Protein AF-A0A537AIM8-F1 (afdb_monomer)

Structure (mmCIF, N/CA/C/O backbone):
data_AF-A0A537AIM8-F1
#
_entry.id   AF-A0A537AIM8-F1
#
loop_
_atom_site.group_PDB
_a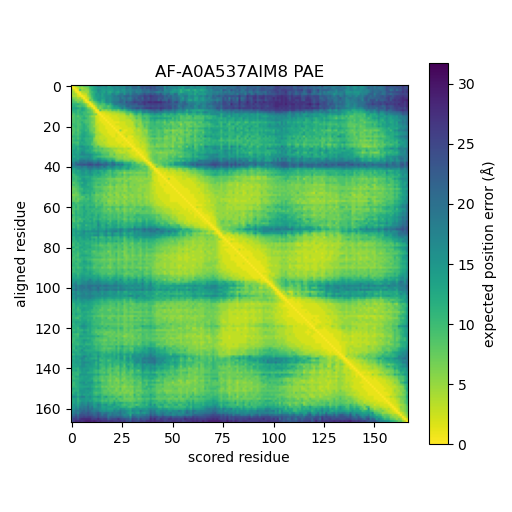tom_site.id
_atom_site.type_symbol
_atom_site.label_atom_id
_atom_site.label_alt_id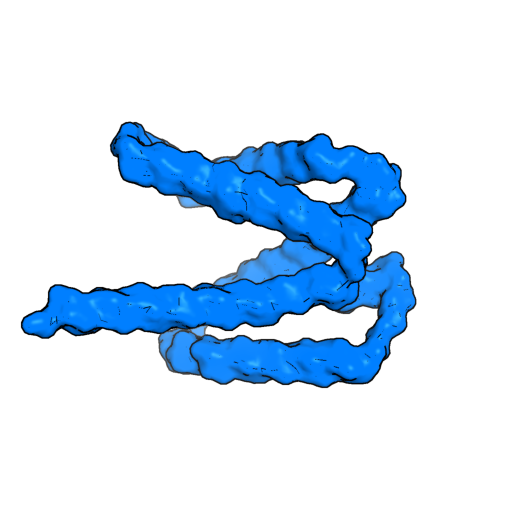
_atom_site.label_comp_id
_atom_site.label_asym_id
_atom_site.label_entity_id
_atom_site.label_seq_id
_atom_site.pdbx_PDB_ins_code
_atom_site.Cartn_x
_atom_site.Cartn_y
_atom_site.Cartn_z
_atom_site.occupancy
_atom_site.B_iso_or_equiv
_atom_site.auth_seq_id
_atom_site.auth_comp_id
_atom_site.auth_asym_id
_atom_site.auth_atom_id
_atom_site.pdbx_PDB_model_num
ATOM 1 N N . MET A 1 1 ? -14.287 -11.355 -0.791 1.00 51.50 1 MET A N 1
ATOM 2 C CA . MET A 1 1 ? -15.724 -11.617 -0.512 1.00 51.50 1 MET A CA 1
ATOM 3 C C . MET A 1 1 ? -15.979 -12.982 0.129 1.00 51.50 1 MET A C 1
ATOM 5 O O . MET A 1 1 ? -16.720 -13.024 1.101 1.00 51.50 1 MET A O 1
ATOM 9 N N . LEU A 1 2 ? -15.330 -14.066 -0.316 1.00 52.12 2 LEU A N 1
ATOM 10 C CA . LEU A 1 2 ? -15.424 -15.397 0.318 1.00 52.12 2 LEU A CA 1
ATOM 11 C C . LEU A 1 2 ? -15.041 -15.412 1.811 1.00 52.12 2 LEU A C 1
ATOM 13 O O . LEU A 1 2 ? -15.805 -15.923 2.622 1.00 52.12 2 LEU A O 1
ATOM 17 N N . GLY A 1 3 ? -13.938 -14.763 2.202 1.00 50.22 3 GLY A N 1
ATOM 18 C CA . GLY A 1 3 ? -13.526 -14.706 3.614 1.00 50.22 3 GLY A CA 1
ATOM 19 C C . GLY A 1 3 ? -14.489 -13.933 4.529 1.00 50.22 3 GLY A C 1
ATOM 20 O O . GLY A 1 3 ? -14.671 -14.303 5.681 1.00 50.22 3 GLY A O 1
ATOM 21 N N . MET A 1 4 ? -15.195 -12.921 4.010 1.00 50.69 4 MET A N 1
ATOM 22 C CA . MET A 1 4 ? -16.242 -12.198 4.754 1.00 50.69 4 MET A CA 1
ATOM 23 C C . MET A 1 4 ? -17.519 -13.039 4.916 1.00 50.69 4 MET A C 1
ATOM 25 O O . MET A 1 4 ? -18.264 -12.866 5.873 1.00 50.69 4 MET A O 1
ATOM 29 N N . ARG A 1 5 ? -17.769 -13.969 3.991 1.00 49.84 5 ARG A N 1
ATOM 30 C CA . ARG A 1 5 ? -18.887 -14.913 4.061 1.00 49.84 5 ARG A CA 1
ATOM 31 C C . ARG A 1 5 ? -18.618 -16.017 5.089 1.00 49.84 5 ARG A C 1
ATOM 33 O O . ARG A 1 5 ? -19.503 -16.322 5.875 1.00 49.84 5 ARG A O 1
ATOM 40 N N . LEU A 1 6 ? -17.390 -16.540 5.108 1.00 50.44 6 LEU A N 1
ATOM 41 C CA . LEU A 1 6 ? -16.930 -17.561 6.057 1.00 50.44 6 LEU A CA 1
ATOM 42 C C . LEU A 1 6 ? -16.786 -17.033 7.494 1.00 50.44 6 LEU A C 1
ATOM 44 O O . LEU A 1 6 ? -17.132 -17.751 8.421 1.00 50.44 6 LEU A O 1
ATOM 48 N N . PHE A 1 7 ? -16.328 -15.789 7.687 1.00 47.38 7 PHE A N 1
ATOM 49 C CA . PHE A 1 7 ? -16.118 -15.223 9.031 1.00 47.38 7 PHE A CA 1
ATOM 50 C C . PHE A 1 7 ? -17.231 -14.292 9.540 1.00 47.38 7 PHE A C 1
ATOM 52 O O . PHE A 1 7 ? -17.352 -14.123 10.748 1.00 47.38 7 PHE A O 1
ATOM 59 N N . PHE A 1 8 ? -18.020 -13.653 8.665 1.00 48.19 8 PHE A N 1
ATOM 60 C CA . PHE A 1 8 ? -18.958 -12.585 9.063 1.00 48.19 8 PHE A CA 1
ATOM 61 C C . PHE A 1 8 ? -20.402 -12.761 8.559 1.00 48.19 8 PHE A C 1
ATOM 63 O O . PHE A 1 8 ? -21.222 -11.875 8.792 1.00 48.19 8 PHE A O 1
ATOM 70 N N . GLY A 1 9 ? -20.747 -13.867 7.886 1.00 45.72 9 GLY A N 1
ATOM 71 C CA . GLY A 1 9 ? -22.144 -14.187 7.547 1.00 45.72 9 GLY A CA 1
ATOM 72 C C . GLY A 1 9 ? -22.860 -13.162 6.652 1.00 45.72 9 GLY A C 1
ATOM 73 O O . GLY A 1 9 ? -24.086 -13.089 6.659 1.00 45.72 9 GLY A O 1
ATOM 74 N N . ALA A 1 10 ? -22.127 -12.344 5.887 1.00 51.41 10 ALA A N 1
ATOM 75 C CA . ALA A 1 10 ? -22.727 -11.295 5.063 1.00 51.41 10 ALA A CA 1
ATOM 76 C C . ALA A 1 10 ? -23.593 -11.889 3.923 1.00 51.41 10 ALA A C 1
ATOM 78 O O . ALA A 1 10 ? -23.095 -12.727 3.157 1.00 51.41 10 ALA A O 1
ATOM 79 N N . PRO A 1 11 ? -24.865 -11.464 3.760 1.00 47.16 11 PRO A N 1
ATOM 80 C CA . PRO A 1 11 ? -25.755 -12.007 2.740 1.00 47.16 11 PRO A CA 1
ATOM 81 C C . PRO A 1 11 ? -25.270 -11.629 1.337 1.00 47.16 11 PRO A C 1
ATOM 83 O O . PRO A 1 11 ? -25.152 -10.459 0.967 1.00 47.16 11 PRO A O 1
ATOM 86 N N . MET A 1 12 ? -24.984 -12.651 0.531 1.00 51.53 12 MET A N 1
ATOM 87 C CA . MET A 1 12 ? -24.520 -12.488 -0.842 1.00 51.53 12 MET A CA 1
ATOM 88 C C . MET A 1 12 ? -25.715 -12.192 -1.746 1.00 51.53 12 MET A C 1
ATOM 90 O O . MET A 1 12 ? -26.444 -13.090 -2.162 1.00 51.53 12 MET A O 1
ATOM 94 N N . THR A 1 13 ? -25.926 -10.914 -2.048 1.00 66.81 13 THR A N 1
ATOM 95 C CA . THR A 1 13 ? -26.957 -10.506 -3.008 1.00 66.81 13 THR A CA 1
ATOM 96 C C . THR A 1 13 ? -26.545 -10.980 -4.405 1.00 66.81 13 THR A C 1
ATOM 98 O O . THR A 1 13 ? -25.409 -10.742 -4.814 1.00 66.81 13 THR A O 1
ATOM 101 N N . ARG A 1 14 ? -27.454 -11.605 -5.171 1.00 66.88 14 ARG A N 1
ATOM 102 C CA . ARG A 1 14 ? -27.193 -12.095 -6.549 1.00 66.88 14 ARG A CA 1
ATOM 103 C C . ARG A 1 14 ? -26.518 -11.052 -7.456 1.00 66.88 14 ARG A C 1
ATOM 105 O O . ARG A 1 14 ? -25.685 -11.401 -8.285 1.00 66.88 14 ARG A O 1
ATOM 112 N N . ARG A 1 15 ? -26.814 -9.766 -7.240 1.00 68.38 15 ARG A N 1
ATOM 113 C CA . ARG A 1 15 ? -26.197 -8.622 -7.935 1.00 68.38 15 ARG A CA 1
ATOM 114 C C . ARG A 1 15 ? -24.674 -8.550 -7.762 1.00 68.38 15 ARG A C 1
ATOM 116 O O . ARG A 1 15 ? -23.974 -8.237 -8.713 1.00 68.38 15 ARG A O 1
ATOM 123 N N . VAL A 1 16 ? -24.154 -8.881 -6.580 1.00 66.06 16 VAL A N 1
ATOM 124 C CA . VAL A 1 16 ? -22.710 -8.857 -6.286 1.00 66.06 16 VAL A CA 1
ATOM 125 C C . VAL A 1 16 ? -21.985 -10.010 -6.980 1.00 66.06 16 VAL A C 1
ATOM 127 O O . VAL A 1 16 ? -20.868 -9.832 -7.462 1.00 66.06 16 VAL A O 1
ATOM 130 N N . ALA A 1 17 ? -22.625 -11.177 -7.080 1.00 70.81 17 ALA A N 1
ATOM 131 C CA . ALA A 1 17 ? -22.077 -12.316 -7.811 1.00 70.81 17 ALA A CA 1
ATOM 132 C C . ALA A 1 17 ? -21.975 -12.013 -9.316 1.00 70.81 17 ALA A C 1
ATOM 134 O O . ALA A 1 17 ? -20.915 -12.205 -9.906 1.00 70.81 17 ALA A O 1
ATOM 135 N N . LEU A 1 18 ? -23.036 -11.448 -9.905 1.00 76.56 18 LEU A N 1
ATOM 136 C CA . LEU A 1 18 ? -23.039 -10.996 -11.301 1.00 76.56 18 LEU A CA 1
ATOM 137 C C . LEU A 1 18 ? -21.989 -9.906 -11.565 1.00 76.56 18 LEU A C 1
ATOM 139 O O . LEU A 1 18 ? -21.239 -10.009 -12.530 1.00 76.56 18 LEU A O 1
ATOM 143 N N . ALA A 1 19 ? -21.879 -8.905 -10.687 1.00 70.44 19 ALA A N 1
ATOM 144 C CA . ALA A 1 19 ? -20.871 -7.850 -10.811 1.00 70.44 19 ALA A CA 1
ATOM 145 C C . ALA A 1 19 ? -19.436 -8.394 -10.707 1.00 70.44 19 ALA A C 1
ATOM 147 O O . ALA A 1 19 ? -18.551 -7.935 -11.421 1.00 70.44 19 ALA A O 1
ATOM 148 N N . SER A 1 20 ? -19.208 -9.394 -9.850 1.00 72.31 20 SER A N 1
ATOM 149 C CA . SER A 1 20 ? -17.897 -10.039 -9.711 1.00 72.31 20 SER A CA 1
ATOM 150 C C . SER A 1 20 ? -17.526 -10.831 -10.968 1.00 72.31 20 SER A C 1
ATOM 152 O O . SER A 1 20 ? -16.389 -10.746 -11.417 1.00 72.31 20 SER A O 1
ATOM 154 N N . LEU A 1 21 ? -18.481 -11.555 -11.566 1.00 80.00 21 LEU A N 1
ATOM 155 C CA . LEU A 1 21 ? -18.275 -12.274 -12.830 1.00 80.00 21 LEU A CA 1
ATOM 156 C C . LEU A 1 21 ? -17.979 -11.314 -13.987 1.00 80.00 21 LEU A C 1
ATOM 158 O O . LEU A 1 21 ? -17.025 -11.534 -14.729 1.00 80.00 21 LEU A O 1
ATOM 162 N N . LEU A 1 22 ? -18.745 -10.226 -14.101 1.00 80.75 22 LEU A N 1
ATOM 163 C CA . LEU A 1 22 ? -18.493 -9.178 -15.093 1.00 80.75 22 LEU A CA 1
ATOM 164 C C . LEU A 1 22 ? -17.133 -8.502 -14.882 1.00 80.75 22 LEU A C 1
ATOM 166 O O . LEU A 1 22 ? -16.414 -8.278 -15.849 1.00 80.75 22 LEU A O 1
ATOM 170 N N . GLY A 1 23 ? -16.753 -8.220 -13.633 1.00 74.69 23 GLY A N 1
ATOM 171 C CA . GLY A 1 23 ? -15.451 -7.639 -13.303 1.00 74.69 23 GLY A CA 1
ATOM 172 C C . GLY A 1 23 ? -14.284 -8.558 -13.670 1.00 74.69 23 GLY A C 1
ATOM 173 O O . GLY A 1 23 ? -13.323 -8.102 -14.285 1.00 74.69 23 GLY A O 1
ATOM 174 N N . ILE A 1 24 ? -14.388 -9.856 -13.362 1.00 78.62 24 ILE A N 1
ATOM 175 C CA . ILE A 1 24 ? -13.392 -10.859 -13.773 1.00 78.62 24 ILE A CA 1
ATOM 176 C C . ILE A 1 24 ? -13.310 -10.921 -15.301 1.00 78.62 24 ILE A C 1
ATOM 178 O O . ILE A 1 24 ? -12.212 -10.854 -15.846 1.00 78.62 24 ILE A O 1
ATOM 182 N N . GLY A 1 25 ? -14.452 -10.977 -15.993 1.00 81.94 25 GLY A N 1
ATOM 183 C CA . GLY A 1 25 ? -14.497 -10.962 -17.456 1.00 81.94 25 GLY A CA 1
ATOM 184 C C . GLY A 1 25 ? -13.831 -9.720 -18.054 1.00 81.94 25 GLY A C 1
ATOM 185 O O . GLY A 1 25 ? -13.016 -9.842 -18.963 1.00 81.94 25 GLY A O 1
ATOM 186 N N . GLY A 1 26 ? -14.101 -8.535 -17.501 1.00 76.56 26 GLY A N 1
ATOM 187 C CA . GLY A 1 26 ? -13.483 -7.282 -17.936 1.00 76.56 26 GLY A CA 1
ATOM 188 C C . GLY A 1 26 ? -11.963 -7.269 -17.760 1.00 76.56 26 GLY A C 1
ATOM 189 O O . GLY A 1 26 ? -11.249 -6.888 -18.683 1.00 76.56 26 GLY A O 1
ATOM 190 N N . ILE A 1 27 ? -11.457 -7.746 -16.617 1.00 77.06 27 ILE A N 1
ATOM 191 C CA . ILE A 1 27 ? -10.009 -7.877 -16.383 1.00 77.06 27 ILE A CA 1
ATOM 192 C C . ILE A 1 27 ? -9.391 -8.847 -17.395 1.00 77.06 27 ILE A C 1
ATOM 194 O O . ILE A 1 27 ? -8.362 -8.529 -17.985 1.00 77.06 27 ILE A O 1
ATOM 198 N N . VAL A 1 28 ? -10.024 -9.998 -17.643 1.00 79.81 28 VAL A N 1
ATOM 199 C CA . VAL A 1 28 ? -9.531 -10.976 -18.626 1.00 79.81 28 VAL A CA 1
ATOM 200 C C . VAL A 1 28 ? -9.452 -10.360 -20.020 1.00 79.81 28 VAL A C 1
ATOM 202 O O . VAL A 1 28 ? -8.447 -10.555 -20.688 1.00 79.81 28 VAL A O 1
ATOM 205 N N . VAL A 1 29 ? -10.451 -9.584 -20.447 1.00 82.19 29 VAL A N 1
ATOM 206 C CA . VAL A 1 29 ? -10.435 -8.919 -21.761 1.00 82.19 29 VAL A CA 1
ATOM 207 C C . VAL A 1 29 ? -9.313 -7.884 -21.857 1.00 82.19 29 VAL A C 1
ATOM 209 O O . VAL A 1 29 ? -8.584 -7.874 -22.845 1.00 82.19 29 VAL A O 1
ATOM 212 N N . VAL A 1 30 ? -9.137 -7.044 -20.830 1.00 77.44 30 VAL A N 1
ATOM 213 C CA . VAL A 1 30 ? -8.092 -6.004 -20.811 1.00 77.44 30 VAL A CA 1
ATOM 214 C C . VAL A 1 30 ? -6.690 -6.614 -20.848 1.00 77.44 30 VAL A C 1
ATOM 216 O O . VAL A 1 30 ? -5.820 -6.109 -21.551 1.00 77.44 30 VAL A O 1
ATOM 219 N N . PHE A 1 31 ? -6.473 -7.713 -20.124 1.00 76.06 31 PHE A N 1
ATOM 220 C CA . PHE A 1 31 ? -5.166 -8.364 -20.014 1.00 76.06 31 PHE A CA 1
ATOM 221 C C . PHE A 1 31 ? -4.970 -9.544 -20.978 1.00 76.06 31 PHE A C 1
ATOM 223 O O . PHE A 1 31 ? -3.894 -10.138 -20.987 1.00 76.06 31 PHE A O 1
ATOM 230 N N . TYR A 1 32 ? -5.958 -9.881 -21.814 1.00 79.69 32 TYR A N 1
ATOM 231 C CA . TYR A 1 32 ? -5.869 -10.947 -22.817 1.00 79.69 32 TYR A CA 1
ATOM 232 C C . TYR A 1 32 ? -4.621 -10.860 -23.713 1.00 79.69 32 TYR A C 1
ATOM 234 O O . TYR A 1 32 ? -3.951 -11.884 -23.858 1.00 79.69 32 TYR A O 1
ATOM 242 N 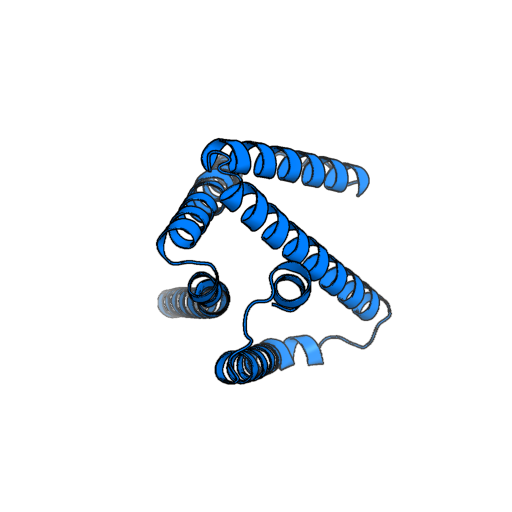N . PRO A 1 33 ? -4.252 -9.696 -24.295 1.00 74.88 33 PRO A N 1
ATOM 243 C CA . PRO A 1 33 ? -3.063 -9.619 -25.146 1.00 74.88 33 PRO A CA 1
ATOM 244 C C . PRO A 1 33 ? -1.766 -9.890 -24.375 1.00 74.88 33 PRO A C 1
ATOM 246 O O . PRO A 1 33 ? -0.849 -10.499 -24.922 1.00 74.88 33 PRO A O 1
ATOM 249 N N . GLU A 1 34 ? -1.701 -9.498 -23.103 1.00 73.00 34 GLU A N 1
ATOM 250 C CA . GLU A 1 34 ? -0.561 -9.771 -22.226 1.00 73.00 34 GLU A CA 1
ATOM 251 C C . GLU A 1 34 ? -0.498 -11.260 -21.855 1.00 73.00 34 GLU A C 1
ATOM 253 O O . GLU A 1 34 ? 0.564 -11.873 -21.918 1.00 73.00 34 GLU A O 1
ATOM 258 N N . LEU A 1 35 ? -1.648 -11.871 -21.546 1.00 71.50 35 LEU A N 1
ATOM 259 C CA . LEU A 1 35 ? -1.778 -13.301 -21.245 1.00 71.50 35 LEU A CA 1
ATOM 260 C C . LEU A 1 35 ? -1.437 -14.180 -22.456 1.00 71.50 35 LEU A C 1
ATOM 262 O O . LEU A 1 35 ? -0.780 -15.202 -22.298 1.00 71.50 35 LEU A O 1
ATOM 266 N N . ALA A 1 36 ? -1.831 -13.775 -23.666 1.00 73.19 36 ALA A N 1
ATOM 267 C CA . ALA A 1 36 ? -1.517 -14.488 -24.904 1.00 73.19 36 ALA A CA 1
ATOM 268 C C . ALA A 1 36 ? -0.019 -14.440 -25.257 1.00 73.19 36 ALA A C 1
ATOM 270 O O . ALA A 1 36 ? 0.480 -15.315 -25.963 1.00 73.19 36 ALA A O 1
ATOM 271 N N . ARG A 1 37 ? 0.708 -13.431 -24.757 1.00 73.06 37 ARG A N 1
ATOM 272 C CA . ARG A 1 37 ? 2.171 -13.322 -24.883 1.00 73.06 37 ARG A CA 1
ATOM 273 C C . ARG A 1 37 ? 2.925 -14.153 -23.847 1.00 73.06 37 ARG A C 1
ATOM 275 O O . ARG A 1 37 ? 4.117 -14.397 -24.034 1.00 73.06 37 ARG A O 1
ATOM 282 N N . LEU A 1 38 ? 2.263 -14.606 -22.779 1.00 72.06 38 LEU A N 1
ATOM 283 C CA . LEU A 1 38 ? 2.860 -15.530 -21.820 1.00 72.06 38 LEU A CA 1
ATOM 284 C C . LEU A 1 38 ? 3.002 -16.900 -22.485 1.00 72.06 38 LEU A C 1
ATOM 286 O O . LEU A 1 38 ? 2.071 -17.701 -22.528 1.00 72.06 38 LEU A O 1
ATOM 290 N N . GLN A 1 39 ? 4.193 -17.186 -23.003 1.00 63.16 39 GLN A N 1
ATOM 291 C CA . GLN A 1 39 ? 4.554 -18.543 -23.393 1.00 63.16 39 GLN A CA 1
ATOM 292 C C . GLN A 1 39 ? 4.489 -19.417 -22.136 1.00 63.16 39 GLN A C 1
ATOM 294 O O . GLN A 1 39 ? 5.087 -19.058 -21.121 1.00 63.16 39 GLN A O 1
ATOM 299 N N . GLY A 1 40 ? 3.718 -20.511 -22.187 1.00 64.62 40 GLY A N 1
ATOM 300 C CA . GLY A 1 40 ? 3.414 -21.406 -21.063 1.00 64.62 40 GLY A CA 1
ATOM 301 C C . GLY A 1 40 ? 4.655 -22.069 -20.466 1.00 64.62 40 GLY A C 1
ATOM 302 O O . GLY A 1 40 ? 4.917 -23.246 -20.686 1.00 64.62 40 GLY A O 1
ATOM 303 N N . SER A 1 41 ? 5.426 -21.289 -19.720 1.00 73.00 41 SER A N 1
ATOM 304 C CA . SER A 1 41 ? 6.675 -21.672 -19.084 1.00 73.00 41 SER A CA 1
ATOM 305 C C . SER A 1 41 ? 6.444 -21.953 -17.602 1.00 73.00 41 SER A C 1
ATOM 307 O O . SER A 1 41 ? 5.501 -21.452 -16.981 1.00 73.00 41 SER A O 1
ATOM 309 N N . THR A 1 42 ? 7.344 -22.724 -16.999 1.00 75.44 42 THR A N 1
ATOM 310 C CA . THR A 1 42 ? 7.341 -23.013 -15.558 1.00 75.44 42 THR A CA 1
ATOM 311 C C . THR A 1 42 ? 7.350 -21.735 -14.704 1.00 75.44 42 THR A C 1
ATOM 313 O O . THR A 1 42 ? 6.778 -21.712 -13.615 1.00 75.44 42 THR A O 1
ATOM 316 N N . GLU A 1 43 ? 7.934 -20.644 -15.206 1.00 78.62 43 GLU A N 1
ATOM 317 C CA . GLU A 1 43 ? 7.960 -19.343 -14.526 1.00 78.62 43 GLU A CA 1
ATOM 318 C C . GLU A 1 43 ? 6.578 -18.676 -14.483 1.00 78.62 43 GLU A C 1
ATOM 320 O O . GLU A 1 43 ? 6.195 -18.106 -13.460 1.00 78.62 43 GLU A O 1
ATOM 325 N N . THR A 1 44 ? 5.767 -18.831 -15.534 1.00 80.62 44 THR A N 1
ATOM 326 C CA . THR A 1 44 ? 4.378 -18.349 -15.555 1.00 80.62 44 THR A CA 1
ATOM 327 C C . THR A 1 44 ? 3.532 -19.055 -14.493 1.00 80.62 44 THR A C 1
ATOM 329 O O . THR A 1 44 ? 2.766 -18.407 -13.777 1.00 80.62 44 THR A O 1
ATOM 332 N N . ALA A 1 45 ? 3.709 -20.370 -14.329 1.00 80.00 45 ALA A N 1
ATOM 333 C CA . ALA A 1 45 ? 3.008 -21.144 -13.304 1.00 80.00 45 ALA A CA 1
ATOM 334 C C . ALA A 1 45 ? 3.416 -20.721 -11.880 1.00 80.00 45 ALA A C 1
ATOM 336 O O . ALA A 1 45 ? 2.553 -20.539 -11.019 1.00 80.00 45 ALA A O 1
ATOM 337 N N . LYS A 1 46 ? 4.713 -20.485 -11.633 1.00 82.62 46 LYS A N 1
ATOM 338 C CA . LYS A 1 46 ? 5.191 -19.946 -10.347 1.00 82.62 46 LYS A CA 1
ATOM 339 C C . LYS A 1 46 ? 4.599 -18.564 -10.060 1.00 82.62 46 LYS A C 1
ATOM 341 O O . LYS A 1 46 ? 4.116 -18.328 -8.954 1.00 82.62 46 LYS A O 1
ATOM 346 N N . GLY A 1 47 ? 4.575 -17.672 -11.053 1.00 84.50 47 GLY A N 1
ATOM 347 C CA . GLY A 1 47 ? 3.949 -16.351 -10.937 1.00 84.50 47 GLY A CA 1
ATOM 348 C C . GLY A 1 47 ? 2.454 -16.428 -10.603 1.00 84.50 47 GLY A C 1
ATOM 349 O O . GLY A 1 47 ? 1.970 -15.693 -9.739 1.00 84.50 47 GLY A O 1
ATOM 350 N N . ALA A 1 48 ? 1.724 -17.368 -11.208 1.00 84.06 48 ALA A N 1
ATOM 351 C CA . ALA A 1 48 ? 0.314 -17.612 -10.898 1.00 84.06 48 ALA A CA 1
ATOM 352 C C . ALA A 1 48 ? 0.105 -18.062 -9.438 1.00 84.06 48 ALA A C 1
ATOM 354 O O . ALA A 1 48 ? -0.784 -17.563 -8.749 1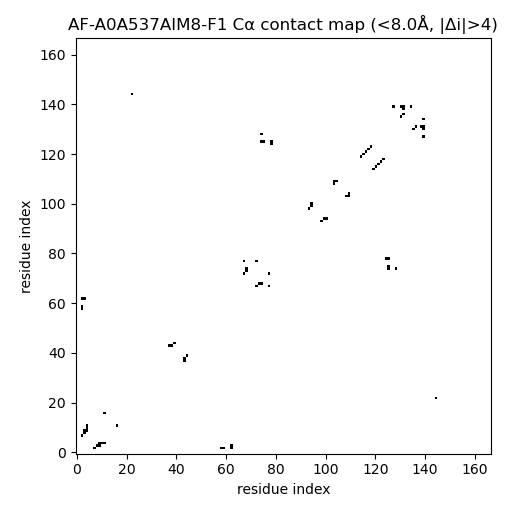.00 84.06 48 ALA A O 1
ATOM 355 N N . VAL A 1 49 ? 0.962 -18.947 -8.921 1.00 86.81 49 VAL A N 1
ATOM 356 C CA . VAL A 1 49 ? 0.899 -19.367 -7.511 1.00 86.81 49 VAL A CA 1
ATOM 357 C C . VAL A 1 49 ? 1.212 -18.198 -6.571 1.00 86.81 49 VAL A C 1
ATOM 359 O O . VAL A 1 49 ? 0.480 -17.976 -5.605 1.00 86.81 49 VAL A O 1
ATOM 362 N N . PHE A 1 50 ? 2.247 -17.403 -6.861 1.00 86.69 50 PHE A N 1
ATOM 363 C CA . PHE A 1 50 ? 2.594 -16.236 -6.044 1.00 86.69 50 PHE A CA 1
ATOM 364 C C . PHE A 1 50 ? 1.502 -15.166 -6.039 1.00 86.69 50 PHE A C 1
ATOM 366 O O . PHE A 1 50 ? 1.199 -14.611 -4.983 1.00 86.69 50 PHE A O 1
ATOM 373 N N . THR A 1 51 ? 0.877 -14.889 -7.184 1.00 86.25 51 THR A N 1
ATOM 374 C CA . THR A 1 51 ? -0.247 -13.942 -7.256 1.00 86.25 51 THR A CA 1
ATOM 375 C C . THR A 1 51 ? -1.450 -14.451 -6.469 1.00 86.25 51 THR A C 1
ATOM 377 O O . THR A 1 51 ? -2.048 -13.687 -5.711 1.00 86.25 51 THR A O 1
ATOM 380 N N . MET A 1 52 ? -1.760 -15.748 -6.545 1.00 84.50 52 MET A N 1
ATOM 381 C CA . MET A 1 52 ? -2.832 -16.344 -5.748 1.00 84.50 52 MET A CA 1
ATOM 382 C C . MET A 1 52 ? -2.552 -16.244 -4.242 1.00 84.50 52 MET A C 1
ATOM 384 O O . MET A 1 52 ? -3.418 -15.800 -3.484 1.00 84.50 52 MET A O 1
ATOM 388 N N . LEU A 1 53 ? -1.334 -16.578 -3.807 1.00 88.44 53 LEU A N 1
ATOM 389 C CA . LEU A 1 53 ? -0.904 -16.413 -2.415 1.00 88.44 53 LEU A CA 1
ATOM 390 C C . LEU A 1 53 ? -0.972 -14.947 -1.970 1.00 88.44 53 LEU A C 1
ATOM 392 O O . LEU A 1 53 ? -1.491 -14.661 -0.892 1.00 88.44 53 LEU A O 1
ATOM 396 N N . SER A 1 54 ? -0.524 -14.013 -2.810 1.00 85.56 54 SER A N 1
ATOM 397 C CA . SER A 1 54 ? -0.587 -12.574 -2.538 1.00 85.56 54 SER A CA 1
ATOM 398 C C . SER A 1 54 ? -2.024 -12.106 -2.295 1.00 85.56 54 SER A C 1
ATOM 400 O O . SER A 1 54 ? -2.301 -11.456 -1.286 1.00 85.56 54 SER A O 1
ATOM 402 N N . VAL A 1 55 ? -2.968 -12.505 -3.156 1.00 85.44 55 VAL A N 1
ATOM 403 C CA . VAL A 1 55 ? -4.390 -12.156 -3.010 1.00 85.44 55 VAL A CA 1
ATOM 404 C C . VAL A 1 55 ? -4.984 -12.750 -1.729 1.00 85.44 55 VAL A C 1
ATOM 406 O O . VAL A 1 55 ? -5.760 -12.077 -1.044 1.00 85.44 55 VAL A O 1
ATOM 409 N N . LEU A 1 56 ? -4.613 -13.982 -1.366 1.00 82.81 56 LEU A N 1
ATOM 410 C CA . LEU A 1 56 ? -5.053 -14.609 -0.116 1.00 82.81 56 LEU A CA 1
ATOM 411 C C . LEU A 1 56 ? -4.547 -13.836 1.109 1.00 82.81 56 LEU A C 1
ATOM 413 O O . LEU A 1 56 ? -5.346 -13.489 1.983 1.00 82.81 56 LEU A O 1
ATOM 417 N N . VAL A 1 57 ? -3.255 -13.502 1.143 1.00 85.81 57 VAL A N 1
ATOM 418 C CA . VAL A 1 57 ? -2.642 -12.714 2.225 1.00 85.81 57 VAL A CA 1
ATOM 419 C C . VAL A 1 57 ? -3.273 -11.321 2.313 1.00 85.81 57 VAL A C 1
ATOM 421 O O . VAL A 1 57 ? -3.678 -10.897 3.397 1.00 85.81 57 VAL A O 1
ATOM 424 N N . ALA A 1 58 ? -3.455 -10.631 1.185 1.00 81.12 58 ALA A N 1
ATOM 425 C CA . ALA A 1 58 ? -4.097 -9.317 1.136 1.00 81.12 58 ALA A CA 1
ATOM 426 C C . ALA A 1 58 ? -5.560 -9.362 1.618 1.00 81.12 58 ALA A C 1
ATOM 428 O O . ALA A 1 58 ? -6.022 -8.471 2.343 1.00 81.12 58 ALA A O 1
ATOM 429 N N . SER A 1 59 ? -6.297 -10.423 1.269 1.00 76.50 59 SER A N 1
ATOM 430 C CA . SER A 1 59 ? -7.668 -10.616 1.744 1.00 76.50 59 SER A CA 1
ATOM 431 C C . SER A 1 59 ? -7.717 -10.894 3.246 1.00 76.50 59 SER A C 1
ATOM 433 O O . SER A 1 59 ? -8.611 -10.371 3.911 1.00 76.50 59 SER A O 1
ATOM 435 N N . LEU A 1 60 ? -6.792 -11.689 3.792 1.00 80.19 60 LEU A N 1
ATOM 436 C CA . LEU A 1 60 ? -6.691 -11.919 5.237 1.00 80.19 60 LEU A CA 1
ATOM 437 C C . LEU A 1 60 ? -6.362 -10.615 5.969 1.00 80.19 60 LEU A C 1
ATOM 439 O O . LEU A 1 60 ? -7.051 -10.268 6.928 1.00 80.19 60 LEU A O 1
ATOM 443 N N . GLY A 1 61 ? -5.398 -9.843 5.461 1.00 77.56 61 GLY A N 1
ATOM 444 C CA . GLY A 1 61 ? -5.050 -8.524 5.995 1.00 77.56 61 GLY A CA 1
ATOM 445 C C . GLY A 1 61 ? -6.246 -7.572 6.024 1.00 77.56 61 GLY A 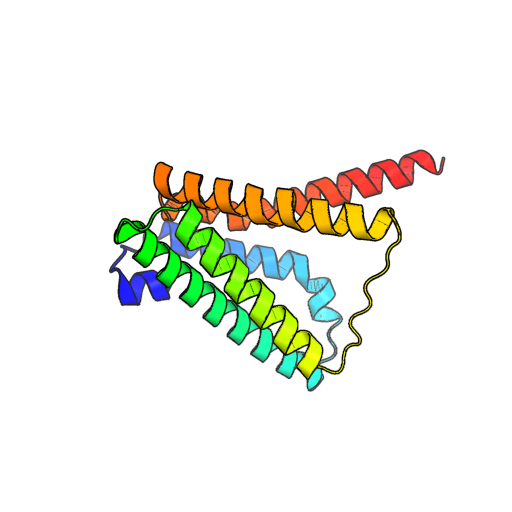C 1
ATOM 446 O O . GLY A 1 61 ? -6.503 -6.929 7.039 1.00 77.56 61 GLY A O 1
ATOM 447 N N . SER A 1 62 ? -7.056 -7.558 4.963 1.00 75.44 62 SER A N 1
ATOM 448 C CA . SER A 1 62 ? -8.282 -6.749 4.901 1.00 75.44 62 SER A CA 1
ATOM 449 C C . SER A 1 62 ? -9.338 -7.175 5.933 1.00 75.44 62 SER A C 1
ATOM 451 O O . SER A 1 62 ? -10.028 -6.326 6.498 1.00 75.44 62 SER A O 1
ATOM 453 N N . ILE A 1 63 ? -9.461 -8.478 6.221 1.00 74.81 63 ILE A N 1
ATOM 454 C CA . ILE A 1 63 ? -10.385 -9.005 7.243 1.00 74.81 63 ILE A CA 1
ATOM 455 C C . ILE A 1 63 ? -9.897 -8.644 8.650 1.00 74.81 63 ILE A C 1
ATOM 457 O O . ILE A 1 63 ? -10.692 -8.192 9.476 1.00 74.81 63 ILE A O 1
ATOM 461 N N . VAL A 1 64 ? -8.597 -8.790 8.918 1.00 76.56 64 VAL A N 1
ATOM 462 C CA . VAL A 1 64 ? -7.984 -8.391 10.195 1.00 76.56 64 VAL A CA 1
ATOM 463 C C . VAL A 1 64 ? -8.125 -6.883 10.411 1.00 76.56 64 VAL A C 1
ATOM 465 O O . VAL A 1 64 ? -8.547 -6.459 11.486 1.00 76.56 64 VAL A O 1
ATOM 468 N N . ALA A 1 65 ? -7.874 -6.072 9.380 1.00 70.00 65 ALA A N 1
ATOM 469 C CA . ALA A 1 65 ? -8.053 -4.622 9.429 1.00 70.00 65 ALA A CA 1
ATOM 470 C C . ALA A 1 65 ? -9.512 -4.228 9.710 1.00 70.00 65 ALA A C 1
ATOM 472 O O . ALA A 1 65 ? -9.766 -3.304 10.485 1.00 70.00 65 ALA A O 1
ATOM 473 N N . TYR A 1 66 ? -10.479 -4.941 9.125 1.00 70.19 66 TYR A N 1
ATOM 474 C CA . TYR A 1 66 ? -11.899 -4.748 9.421 1.00 70.19 66 TYR A CA 1
ATOM 475 C C . TYR A 1 66 ? -12.242 -5.126 10.871 1.00 70.19 66 TYR A C 1
ATOM 477 O O . TYR A 1 66 ? -12.969 -4.397 11.548 1.00 70.19 66 TYR A O 1
ATOM 485 N N . ARG A 1 67 ? -11.679 -6.230 11.385 1.00 72.75 67 ARG A N 1
ATOM 486 C CA . ARG A 1 67 ? -11.872 -6.665 12.776 1.00 72.75 67 ARG A CA 1
ATOM 487 C C . ARG A 1 67 ? -11.298 -5.661 13.777 1.00 72.75 67 ARG A C 1
ATOM 489 O O . ARG A 1 67 ? -11.998 -5.306 14.719 1.00 72.75 67 ARG A O 1
ATOM 496 N N . ASN A 1 68 ? -10.079 -5.166 13.557 1.00 72.94 68 ASN A N 1
ATOM 497 C CA . ASN A 1 68 ? -9.456 -4.160 14.427 1.00 72.94 68 ASN A CA 1
ATOM 498 C C . ASN A 1 68 ? -10.250 -2.848 14.451 1.00 72.94 68 ASN A C 1
ATOM 500 O O . ASN A 1 68 ? -10.408 -2.247 15.510 1.00 72.94 68 ASN A O 1
ATOM 504 N N . GLN A 1 69 ? -10.812 -2.435 13.312 1.00 68.56 69 GLN A N 1
ATOM 505 C CA . GLN A 1 69 ? -11.697 -1.269 13.266 1.00 68.56 69 GLN A CA 1
ATOM 506 C C . GLN A 1 69 ? -12.995 -1.488 14.053 1.00 68.56 69 GLN A C 1
ATOM 508 O O . GLN A 1 69 ? -13.436 -0.581 14.756 1.00 68.56 69 GLN A O 1
ATOM 513 N N . ARG A 1 70 ? -13.593 -2.687 13.987 1.00 68.31 70 ARG A N 1
ATOM 514 C CA . ARG A 1 70 ? -14.762 -3.050 14.811 1.00 68.31 70 ARG A CA 1
ATOM 515 C C . ARG A 1 70 ? -14.446 -3.124 16.306 1.00 68.31 70 ARG A C 1
ATOM 517 O O . ARG A 1 70 ? -15.315 -2.807 17.107 1.00 68.31 70 ARG A O 1
ATOM 524 N N . ALA A 1 71 ? -13.227 -3.515 16.671 1.00 72.75 71 ALA A N 1
ATOM 525 C CA . ALA A 1 71 ? -12.762 -3.575 18.057 1.00 72.75 71 ALA A CA 1
ATOM 526 C C . ALA A 1 71 ? -12.451 -2.191 18.668 1.00 72.75 71 ALA A C 1
ATOM 528 O O . ALA A 1 71 ? -12.012 -2.118 19.810 1.00 72.75 71 ALA A O 1
ATOM 529 N N . GLY A 1 72 ? -12.663 -1.097 17.925 1.00 68.75 72 GLY A N 1
ATOM 530 C CA . GLY A 1 72 ? -12.487 0.267 18.429 1.00 68.75 72 GLY A CA 1
ATOM 531 C C . GLY A 1 72 ? -11.043 0.772 18.422 1.00 68.75 72 GLY A C 1
ATOM 532 O O . GLY A 1 72 ? -10.774 1.822 19.000 1.00 68.75 72 GLY A O 1
ATOM 533 N N . VAL A 1 73 ? -10.115 0.073 17.756 1.00 74.06 73 VAL A N 1
ATOM 534 C CA . VAL A 1 73 ? -8.716 0.515 17.652 1.00 74.06 73 VAL A CA 1
ATOM 535 C C . VAL A 1 73 ? -8.647 1.858 16.905 1.00 74.06 73 VAL A C 1
ATOM 537 O O . VAL A 1 73 ? -9.234 1.981 15.821 1.00 74.06 73 VAL A O 1
ATOM 540 N N . PRO A 1 74 ? -7.924 2.870 17.427 1.00 77.31 74 PRO A N 1
ATOM 541 C CA . PRO A 1 74 ? -7.747 4.145 16.743 1.00 77.31 74 PRO A CA 1
ATOM 542 C C . PRO A 1 74 ? -7.120 3.957 15.358 1.00 77.31 74 PRO A C 1
ATOM 544 O O . PRO A 1 74 ? -6.064 3.338 15.216 1.00 77.31 74 PRO A O 1
ATOM 547 N N . LEU A 1 75 ? -7.768 4.525 14.335 1.00 74.06 75 LEU A N 1
ATOM 548 C CA . LEU A 1 75 ? -7.413 4.347 12.921 1.00 74.06 75 LEU A CA 1
ATOM 549 C C . LEU A 1 75 ? -5.928 4.619 12.652 1.00 74.06 75 LEU A C 1
ATOM 551 O O . LEU A 1 75 ? -5.241 3.808 12.039 1.00 74.06 75 LEU A O 1
ATOM 555 N N . TRP A 1 76 ? -5.443 5.754 13.153 1.00 79.75 76 TRP A N 1
ATOM 556 C CA . TRP A 1 76 ? -4.078 6.222 12.945 1.00 79.75 76 TRP A CA 1
ATOM 557 C C . TRP A 1 76 ? -3.036 5.313 13.590 1.00 79.75 76 TRP A C 1
ATOM 559 O O . TRP A 1 76 ? -2.016 5.036 12.971 1.00 79.75 76 TRP A O 1
ATOM 569 N N . GLN A 1 77 ? -3.304 4.797 14.791 1.00 81.50 77 GLN A N 1
ATOM 570 C CA . GLN A 1 77 ? -2.380 3.899 15.487 1.00 81.50 77 GLN A CA 1
ATOM 571 C C . GLN A 1 77 ? -2.312 2.538 14.791 1.00 81.50 77 GLN A C 1
ATOM 573 O O . GLN A 1 77 ? -1.223 2.035 14.531 1.00 81.50 77 GLN A O 1
ATOM 578 N N . GLY A 1 78 ? -3.466 1.967 14.427 1.00 81.00 78 GLY A N 1
ATOM 579 C CA . GLY A 1 78 ? -3.513 0.708 13.684 1.00 81.00 78 GLY A CA 1
ATOM 580 C C . GLY A 1 78 ? -2.841 0.813 12.313 1.00 81.00 78 GLY A C 1
ATOM 581 O O . GLY A 1 78 ? -2.110 -0.092 11.915 1.00 81.00 78 GLY A O 1
ATOM 582 N N . MET A 1 79 ? -3.039 1.934 11.615 1.00 84.75 79 MET A N 1
ATOM 583 C CA . MET A 1 79 ? -2.397 2.202 10.328 1.00 84.75 79 MET A CA 1
ATOM 584 C C . MET A 1 79 ? -0.886 2.405 10.473 1.00 84.75 79 MET A C 1
ATOM 586 O O . MET A 1 79 ? -0.139 1.828 9.692 1.00 84.75 79 MET A O 1
ATOM 590 N N . ALA A 1 80 ? -0.431 3.160 11.479 1.00 86.50 80 ALA A N 1
ATOM 591 C CA . ALA A 1 80 ? 0.991 3.391 11.727 1.00 86.50 80 ALA A CA 1
ATOM 592 C C . ALA A 1 80 ? 1.735 2.079 12.008 1.00 86.50 80 ALA A C 1
ATOM 594 O O . ALA A 1 80 ? 2.734 1.793 11.354 1.00 86.50 80 ALA A O 1
ATOM 595 N N . TRP A 1 81 ? 1.208 1.238 12.905 1.00 86.50 81 TRP A N 1
ATOM 596 C CA . TRP A 1 81 ? 1.791 -0.079 13.174 1.00 86.50 81 TRP A CA 1
ATOM 597 C C . TRP A 1 81 ? 1.726 -0.996 11.952 1.00 86.50 81 TRP A C 1
ATOM 599 O O . TRP A 1 81 ? 2.717 -1.642 11.623 1.00 86.50 81 TRP A O 1
ATOM 609 N N . GLY A 1 82 ? 0.597 -1.025 11.238 1.00 85.69 82 GLY A N 1
ATOM 610 C CA . GLY A 1 82 ? 0.452 -1.829 10.024 1.00 85.69 82 GLY A CA 1
ATOM 611 C C . GLY A 1 82 ? 1.452 -1.443 8.930 1.00 85.69 82 GLY A C 1
ATOM 612 O O . GLY A 1 82 ? 2.094 -2.314 8.348 1.00 85.69 82 GLY A O 1
ATOM 613 N N . MET A 1 83 ? 1.632 -0.143 8.688 1.00 89.25 83 MET A N 1
ATOM 614 C CA . MET A 1 83 ? 2.610 0.369 7.727 1.00 89.25 83 MET A CA 1
ATOM 615 C C . MET A 1 83 ? 4.047 0.133 8.188 1.00 89.25 83 MET A C 1
ATOM 617 O O . MET A 1 83 ? 4.878 -0.221 7.358 1.00 89.25 83 MET A O 1
ATOM 621 N N . LEU A 1 84 ? 4.341 0.267 9.486 1.00 90.25 84 LEU A N 1
ATOM 622 C CA . LEU A 1 84 ? 5.671 0.003 10.034 1.00 90.25 84 LEU A CA 1
ATOM 623 C C . LEU A 1 84 ? 6.066 -1.468 9.855 1.00 90.25 84 LEU A C 1
ATOM 625 O O . LEU A 1 84 ? 7.117 -1.754 9.288 1.00 90.25 84 LEU A O 1
ATOM 629 N N . TYR A 1 85 ? 5.211 -2.406 10.274 1.00 89.81 85 TYR A N 1
ATOM 630 C CA . TYR A 1 85 ? 5.462 -3.836 10.074 1.00 89.81 85 TYR A CA 1
ATOM 631 C C . TYR A 1 85 ? 5.509 -4.202 8.586 1.00 89.81 85 TYR A C 1
ATOM 633 O O . TYR A 1 85 ? 6.359 -4.994 8.179 1.00 89.81 85 TYR A O 1
ATOM 641 N N . GLY A 1 86 ? 4.656 -3.587 7.760 1.00 88.81 86 GLY A N 1
ATOM 642 C CA . GLY A 1 86 ? 4.693 -3.731 6.306 1.00 88.81 86 GLY A CA 1
ATOM 643 C C . GLY A 1 86 ? 6.038 -3.301 5.717 1.00 88.81 86 GLY A C 1
ATOM 644 O O . GLY A 1 86 ? 6.673 -4.083 5.014 1.00 88.81 86 GLY A O 1
ATOM 645 N N . ALA A 1 87 ? 6.518 -2.108 6.069 1.00 90.56 87 ALA A N 1
ATOM 646 C CA . ALA A 1 87 ? 7.801 -1.578 5.618 1.00 90.56 87 ALA A CA 1
ATOM 647 C C . ALA A 1 87 ? 8.983 -2.437 6.091 1.00 90.56 87 ALA A C 1
ATOM 649 O O . ALA A 1 87 ? 9.851 -2.769 5.288 1.00 90.56 87 ALA A O 1
ATOM 650 N N . LEU A 1 88 ? 8.992 -2.859 7.361 1.00 92.62 88 LEU A N 1
ATOM 651 C CA . LEU A 1 88 ? 10.033 -3.739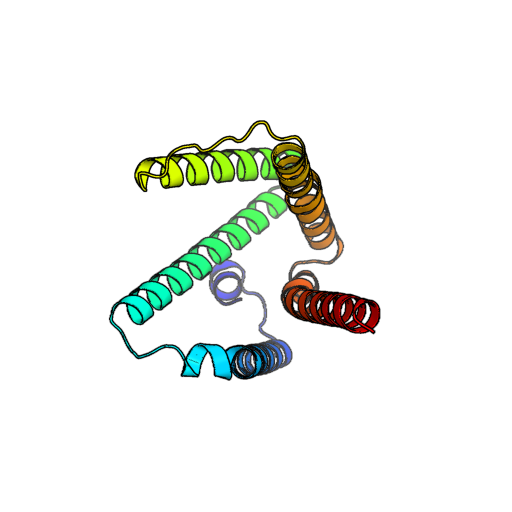 7.903 1.00 92.62 88 LEU A CA 1
ATOM 652 C C . LEU A 1 88 ? 10.052 -5.102 7.205 1.00 92.62 88 LEU A C 1
ATOM 654 O O . LEU A 1 88 ? 11.122 -5.600 6.865 1.00 92.62 88 LEU A O 1
ATOM 658 N N . SER A 1 89 ? 8.883 -5.693 6.947 1.00 90.50 89 SER A N 1
ATOM 659 C CA . SER A 1 89 ? 8.796 -6.969 6.229 1.00 90.50 89 SER A CA 1
ATOM 660 C C . SER A 1 89 ? 9.265 -6.847 4.776 1.00 90.50 89 SER A C 1
ATOM 662 O O . SER A 1 89 ? 10.014 -7.699 4.303 1.00 90.50 89 SER A O 1
ATOM 664 N N . ALA A 1 90 ? 8.906 -5.758 4.088 1.00 88.50 90 ALA A N 1
ATOM 665 C CA . ALA A 1 90 ? 9.376 -5.476 2.736 1.00 88.50 90 ALA A CA 1
ATOM 666 C C . ALA A 1 90 ? 10.898 -5.266 2.697 1.00 88.50 90 ALA A C 1
ATOM 668 O O . ALA A 1 90 ? 11.563 -5.784 1.801 1.00 88.50 90 ALA A O 1
ATOM 669 N N . LEU A 1 91 ? 11.455 -4.571 3.695 1.00 89.81 91 LEU A N 1
ATOM 670 C CA . LEU A 1 91 ? 12.895 -4.374 3.843 1.00 89.81 91 LEU A CA 1
ATOM 671 C C . LEU A 1 91 ? 13.623 -5.707 4.072 1.00 89.81 91 LEU A C 1
ATOM 673 O O . LEU A 1 91 ? 14.590 -6.002 3.374 1.00 89.81 91 LEU A O 1
ATOM 677 N N . ALA A 1 92 ? 13.128 -6.535 4.996 1.00 91.50 92 ALA A N 1
ATOM 678 C CA . ALA A 1 92 ? 13.696 -7.850 5.286 1.00 91.50 92 ALA A CA 1
ATOM 679 C C . ALA A 1 92 ? 13.668 -8.773 4.057 1.00 91.50 92 ALA A C 1
ATOM 681 O O . ALA A 1 92 ? 14.670 -9.413 3.747 1.00 91.50 92 ALA A O 1
ATOM 682 N N . LEU A 1 93 ? 12.553 -8.802 3.316 1.00 88.44 93 LEU A N 1
ATOM 683 C CA . LEU A 1 93 ? 12.434 -9.571 2.074 1.00 88.44 93 LEU A CA 1
ATOM 684 C C . LEU A 1 93 ? 13.352 -9.038 0.968 1.00 88.44 93 LEU A C 1
ATOM 686 O O . LEU A 1 93 ? 13.930 -9.830 0.224 1.00 88.44 93 LEU A O 1
ATOM 690 N N . GLY A 1 94 ? 13.513 -7.717 0.860 1.00 87.94 94 GLY A N 1
ATOM 691 C CA . GLY A 1 94 ? 14.442 -7.092 -0.082 1.00 87.94 94 GLY A CA 1
ATOM 692 C C . GLY A 1 94 ? 15.891 -7.507 0.177 1.00 87.94 94 GLY A C 1
ATOM 693 O O . GLY A 1 94 ? 16.578 -7.932 -0.753 1.00 87.94 94 GLY A O 1
ATOM 694 N N . LEU A 1 95 ? 16.311 -7.473 1.446 1.00 88.12 95 LEU A N 1
ATOM 695 C CA . LEU A 1 95 ? 17.633 -7.927 1.883 1.00 88.12 95 LEU A CA 1
ATOM 696 C C . LEU A 1 95 ? 17.824 -9.433 1.660 1.00 88.12 95 LEU A C 1
ATOM 698 O O . LEU A 1 95 ? 18.839 -9.847 1.107 1.00 88.12 95 LEU A O 1
ATOM 702 N N . ALA A 1 96 ? 16.829 -10.251 2.018 1.00 89.81 96 ALA A N 1
ATOM 703 C CA . ALA A 1 96 ? 16.868 -11.700 1.809 1.00 89.81 96 ALA A CA 1
ATOM 704 C C . ALA A 1 96 ? 16.913 -12.089 0.320 1.00 89.81 96 ALA A C 1
ATOM 706 O O . ALA A 1 96 ? 17.462 -13.129 -0.031 1.00 89.81 96 ALA A O 1
ATOM 707 N N . SER A 1 97 ? 16.378 -11.243 -0.565 1.00 86.19 97 SER A N 1
ATOM 708 C CA . SER A 1 97 ? 16.436 -11.434 -2.021 1.00 86.19 97 SER A CA 1
ATOM 709 C C . SER A 1 97 ? 17.799 -11.068 -2.629 1.00 86.19 97 SER A C 1
ATOM 711 O O . SER A 1 97 ? 17.940 -11.101 -3.849 1.00 86.19 97 SER A O 1
ATOM 713 N N . GLY A 1 98 ? 18.784 -10.667 -1.815 1.00 80.38 98 GLY A N 1
ATOM 714 C CA . GLY A 1 98 ? 20.123 -10.289 -2.275 1.00 80.38 98 GLY A CA 1
ATOM 715 C C . GLY A 1 98 ? 20.177 -8.958 -3.029 1.00 80.38 98 GLY A C 1
ATOM 716 O O . GLY A 1 98 ? 21.174 -8.665 -3.686 1.00 80.38 98 GLY A O 1
ATOM 717 N N . LYS A 1 99 ? 19.119 -8.139 -2.964 1.00 78.88 99 LYS A N 1
ATOM 718 C CA . LYS A 1 99 ? 19.119 -6.810 -3.584 1.00 78.88 99 LYS A CA 1
ATOM 719 C C . LYS A 1 99 ? 19.920 -5.847 -2.715 1.00 78.88 99 LYS A C 1
ATOM 721 O O . LYS A 1 99 ? 19.635 -5.696 -1.528 1.00 78.88 99 LYS A O 1
ATOM 726 N N . ALA A 1 100 ? 20.895 -5.168 -3.316 1.00 75.00 100 ALA A N 1
ATOM 727 C CA . ALA A 1 100 ? 21.584 -4.070 -2.653 1.00 75.00 100 ALA A CA 1
ATOM 728 C C . ALA A 1 100 ? 20.572 -2.965 -2.314 1.00 75.00 100 ALA A C 1
ATOM 730 O O . ALA A 1 100 ? 19.725 -2.619 -3.142 1.00 75.00 100 ALA A O 1
ATOM 731 N N . LEU A 1 101 ? 20.661 -2.404 -1.106 1.00 75.00 101 LEU A N 1
ATOM 732 C CA . LEU A 1 101 ? 19.915 -1.201 -0.745 1.00 75.00 101 LEU A CA 1
ATOM 733 C C . LEU A 1 101 ? 20.493 -0.015 -1.524 1.00 75.00 101 LEU A C 1
ATOM 735 O O . LEU A 1 101 ? 21.345 0.718 -1.029 1.00 75.00 101 LEU A O 1
ATOM 739 N N . SER A 1 102 ? 20.048 0.149 -2.769 1.00 74.69 102 SER A N 1
ATOM 740 C CA . SER A 1 102 ? 20.397 1.292 -3.606 1.00 74.69 102 SER A CA 1
ATOM 741 C C . SER A 1 102 ? 19.562 2.494 -3.169 1.00 74.69 102 SER A C 1
ATOM 743 O O . SER A 1 102 ? 18.469 2.733 -3.686 1.00 74.69 102 SER A O 1
ATOM 745 N N . PHE A 1 103 ? 20.047 3.221 -2.169 1.00 80.50 103 PHE A N 1
ATOM 746 C CA . PHE A 1 103 ? 19.493 4.520 -1.822 1.00 80.50 103 PHE A CA 1
ATOM 747 C C . PHE A 1 103 ? 20.251 5.591 -2.601 1.00 80.50 103 PHE A C 1
ATOM 749 O O . PHE A 1 103 ? 21.387 5.920 -2.265 1.00 80.50 103 PHE A O 1
ATOM 756 N N . ASP A 1 104 ? 19.631 6.096 -3.662 1.00 83.12 104 ASP A N 1
ATOM 757 C CA . ASP A 1 104 ? 20.176 7.221 -4.408 1.00 83.12 104 ASP A CA 1
ATOM 758 C C . ASP A 1 104 ? 19.805 8.527 -3.689 1.00 83.12 104 ASP A C 1
ATOM 760 O O . ASP A 1 104 ? 18.648 8.761 -3.348 1.00 83.12 104 ASP A O 1
ATOM 764 N N . THR A 1 105 ? 20.785 9.383 -3.412 1.00 84.19 105 THR A N 1
ATOM 765 C CA . THR A 1 105 ? 20.555 10.673 -2.745 1.00 84.19 105 THR A CA 1
ATOM 766 C C . THR A 1 105 ? 20.129 11.765 -3.723 1.00 84.19 105 THR A C 1
ATOM 768 O O . THR A 1 105 ? 19.961 12.919 -3.319 1.00 84.19 105 THR A O 1
ATOM 771 N N . THR A 1 106 ? 19.915 11.427 -5.000 1.00 91.69 106 THR A N 1
ATOM 772 C CA . THR A 1 106 ? 19.382 12.370 -5.981 1.00 91.69 106 THR A CA 1
ATOM 773 C C . THR A 1 106 ? 18.043 12.967 -5.517 1.00 91.69 106 THR A C 1
ATOM 775 O O . THR A 1 106 ? 17.155 12.247 -5.043 1.00 91.69 106 THR A O 1
ATOM 778 N N . PRO A 1 107 ? 17.834 14.288 -5.695 1.00 89.56 107 PRO A N 1
ATOM 779 C CA . PRO A 1 107 ? 16.586 14.943 -5.308 1.00 89.56 107 PRO A CA 1
ATOM 780 C C . PRO A 1 107 ? 15.357 14.299 -5.955 1.00 89.56 107 PRO A C 1
ATOM 782 O O . PRO A 1 107 ? 14.314 14.183 -5.319 1.00 89.56 107 PRO A O 1
ATOM 785 N N . ALA A 1 108 ? 15.488 13.833 -7.201 1.00 91.69 108 ALA A N 1
ATOM 786 C CA . ALA A 1 108 ? 14.420 13.147 -7.920 1.00 91.69 108 ALA A CA 1
ATOM 787 C C . ALA A 1 108 ? 13.987 11.844 -7.227 1.00 91.69 108 ALA A C 1
ATOM 789 O O . ALA A 1 108 ? 12.784 11.611 -7.076 1.00 91.69 108 ALA A O 1
ATOM 790 N N . TYR A 1 109 ? 14.938 11.021 -6.767 1.00 90.69 109 TYR A N 1
ATOM 791 C CA . TYR A 1 109 ? 14.640 9.784 -6.044 1.00 90.69 109 TYR A CA 1
ATOM 792 C C . TYR A 1 109 ? 13.976 10.076 -4.698 1.00 90.69 109 TYR A C 1
ATOM 794 O O . TYR A 1 109 ? 12.907 9.538 -4.406 1.00 90.69 109 TYR A O 1
ATOM 802 N N . VAL A 1 110 ? 14.559 10.981 -3.906 1.00 92.62 110 VAL A N 1
ATOM 803 C CA . VAL A 1 110 ? 14.054 11.314 -2.566 1.00 92.62 110 VAL A CA 1
ATOM 804 C C . VAL A 1 110 ? 12.660 11.938 -2.634 1.00 92.62 110 VAL A C 1
ATOM 806 O O . VAL A 1 110 ? 11.778 11.539 -1.874 1.00 92.62 110 VAL A O 1
ATOM 809 N N . LEU A 1 111 ? 12.423 12.868 -3.566 1.00 93.75 111 LEU A N 1
ATOM 810 C CA . LEU A 1 111 ? 11.107 13.486 -3.753 1.00 93.75 111 LEU A CA 1
ATOM 811 C C . LEU A 1 111 ? 10.065 12.472 -4.223 1.00 93.75 111 LEU A C 1
ATOM 813 O O . LEU A 1 111 ? 8.951 12.471 -3.703 1.00 93.75 111 LEU A O 1
ATOM 817 N N . SER A 1 112 ? 10.420 11.583 -5.155 1.00 92.75 112 SER A N 1
ATOM 818 C CA . SER A 1 112 ? 9.509 10.531 -5.620 1.00 92.75 112 SER A CA 1
ATOM 819 C C . SER A 1 112 ? 9.156 9.571 -4.485 1.00 92.75 112 SER A C 1
ATOM 821 O O . SER A 1 112 ? 7.980 9.282 -4.261 1.00 92.75 112 SER A O 1
ATOM 823 N N . LEU A 1 113 ? 10.155 9.128 -3.717 1.00 91.69 113 LEU A N 1
ATOM 824 C CA . LEU A 1 113 ? 9.964 8.249 -2.567 1.00 91.69 113 LEU A CA 1
ATOM 825 C C . LEU A 1 113 ? 9.084 8.908 -1.496 1.00 91.69 113 LEU A C 1
ATOM 827 O O . LEU A 1 113 ? 8.142 8.284 -1.007 1.00 91.69 113 LEU A O 1
ATOM 831 N N . ALA A 1 114 ? 9.344 10.176 -1.167 1.00 92.62 114 ALA A N 1
ATOM 832 C CA . ALA A 1 114 ? 8.547 10.936 -0.209 1.00 92.62 114 ALA A CA 1
ATOM 833 C C . ALA A 1 114 ? 7.103 11.133 -0.695 1.00 92.62 114 ALA A C 1
ATOM 835 O O . ALA A 1 114 ? 6.163 10.940 0.076 1.00 92.62 114 ALA A O 1
ATOM 836 N N . TYR A 1 115 ? 6.912 11.455 -1.977 1.00 92.81 115 TYR A N 1
ATOM 837 C CA . TYR A 1 115 ? 5.592 11.599 -2.588 1.00 92.81 115 TYR A CA 1
ATOM 838 C C . TYR A 1 115 ? 4.784 10.295 -2.506 1.00 92.81 115 TYR A C 1
ATOM 840 O O . TYR A 1 115 ? 3.639 10.295 -2.047 1.00 92.81 115 TYR A O 1
ATOM 848 N N . LEU A 1 116 ? 5.392 9.166 -2.884 1.00 91.69 116 LEU A N 1
ATOM 849 C CA . LEU A 1 116 ? 4.770 7.842 -2.813 1.00 91.69 116 LEU A CA 1
ATOM 850 C C . LEU A 1 116 ? 4.456 7.425 -1.369 1.00 91.69 116 LEU A C 1
ATOM 852 O O . LEU A 1 116 ? 3.377 6.895 -1.111 1.00 91.69 116 LEU A O 1
ATOM 856 N N . ALA A 1 117 ? 5.352 7.688 -0.417 1.00 92.50 117 ALA A N 1
ATOM 857 C CA . ALA A 1 117 ? 5.137 7.336 0.984 1.00 92.50 117 ALA A CA 1
ATOM 858 C C . ALA A 1 117 ? 4.030 8.182 1.638 1.00 92.50 117 ALA A C 1
ATOM 860 O O . ALA A 1 117 ? 3.136 7.644 2.295 1.00 92.50 117 ALA A O 1
ATOM 861 N N . LEU A 1 118 ? 4.057 9.502 1.444 1.00 92.81 118 LEU A N 1
ATOM 862 C CA . LEU A 1 118 ? 3.122 10.423 2.090 1.00 92.81 118 LEU A CA 1
ATOM 863 C C . LEU A 1 118 ? 1.765 10.447 1.384 1.00 92.81 118 LEU A C 1
ATOM 865 O O . LEU A 1 118 ? 0.743 10.163 2.008 1.00 92.81 118 LEU A O 1
ATOM 869 N N . LEU A 1 119 ? 1.739 10.769 0.089 1.00 92.56 119 LEU A N 1
ATOM 870 C CA . LEU A 1 119 ? 0.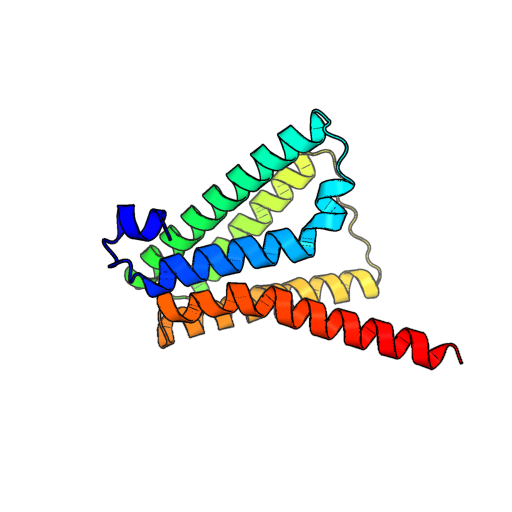486 10.907 -0.656 1.00 92.56 119 LEU A CA 1
ATOM 871 C C . LEU A 1 119 ? -0.017 9.560 -1.176 1.00 92.56 119 LEU A C 1
ATOM 873 O O . LEU A 1 119 ? -1.196 9.245 -1.017 1.00 92.56 119 LEU A O 1
ATOM 877 N N . GLY A 1 120 ? 0.874 8.752 -1.753 1.00 86.19 120 GLY A N 1
ATOM 878 C CA . GLY A 1 120 ? 0.508 7.461 -2.344 1.00 86.19 120 GLY A CA 1
ATOM 879 C C . GLY A 1 120 ? 0.113 6.392 -1.322 1.00 86.19 120 GLY A C 1
ATOM 880 O O . GLY A 1 120 ? -0.733 5.552 -1.620 1.00 86.19 120 GLY A O 1
ATOM 881 N N . SER A 1 121 ? 0.689 6.431 -0.116 1.00 89.31 121 SER A N 1
ATOM 882 C CA . SER A 1 121 ? 0.451 5.431 0.927 1.00 89.31 121 SER A CA 1
ATOM 883 C C . SER A 1 121 ? -0.335 6.008 2.101 1.00 89.31 121 SER A C 1
ATOM 885 O O . SER A 1 121 ? -1.506 5.670 2.261 1.00 89.31 121 SER A O 1
ATOM 887 N N . ILE A 1 122 ? 0.248 6.910 2.901 1.00 89.75 122 ILE A N 1
ATOM 888 C CA . ILE A 1 122 ? -0.375 7.391 4.148 1.00 89.75 122 ILE A CA 1
ATOM 889 C C . ILE A 1 122 ? -1.710 8.091 3.879 1.00 89.75 122 ILE A C 1
ATOM 891 O O . ILE A 1 122 ? -2.723 7.710 4.466 1.00 89.75 122 ILE A O 1
ATOM 895 N N . ALA A 1 123 ? -1.737 9.079 2.980 1.00 90.12 123 ALA A N 1
ATOM 896 C CA . ALA A 1 123 ? -2.959 9.811 2.662 1.00 90.12 123 ALA A CA 1
ATOM 897 C C . ALA A 1 123 ? -3.999 8.900 1.993 1.00 90.12 123 ALA A C 1
ATOM 899 O O . ALA A 1 123 ? -5.152 8.874 2.422 1.00 90.12 123 ALA A O 1
ATOM 900 N N . ALA A 1 124 ? -3.590 8.090 1.010 1.00 87.81 124 ALA A N 1
ATOM 901 C CA . ALA A 1 124 ? -4.486 7.164 0.319 1.00 87.81 124 ALA A CA 1
ATOM 902 C C . ALA A 1 124 ? -5.139 6.147 1.274 1.00 87.81 124 ALA A C 1
ATOM 904 O O . ALA A 1 124 ? -6.361 5.978 1.256 1.00 87.81 124 ALA A O 1
ATOM 905 N N . PHE A 1 125 ? -4.359 5.506 2.151 1.00 83.69 125 PHE A N 1
ATOM 906 C CA . PHE A 1 125 ? -4.887 4.564 3.141 1.00 83.69 125 PHE A CA 1
ATOM 907 C C . PHE A 1 125 ? -5.730 5.259 4.207 1.00 83.69 125 PHE A C 1
ATOM 909 O O . PHE A 1 125 ? -6.789 4.740 4.562 1.00 83.69 125 PHE A O 1
ATOM 916 N N . ALA A 1 126 ? -5.318 6.432 4.695 1.00 86.69 126 ALA A N 1
ATOM 917 C CA . ALA A 1 126 ? -6.106 7.195 5.656 1.00 86.69 126 ALA A CA 1
ATOM 918 C C . ALA A 1 126 ? -7.476 7.566 5.071 1.00 86.69 126 ALA A C 1
ATOM 920 O O . ALA A 1 126 ? -8.505 7.355 5.722 1.00 86.69 126 ALA A O 1
ATOM 921 N N . SER A 1 127 ? -7.517 8.042 3.823 1.00 86.06 127 SER A N 1
ATOM 922 C CA . SER A 1 127 ? -8.758 8.326 3.100 1.00 86.06 127 SER A CA 1
ATOM 923 C C . SER A 1 127 ? -9.586 7.062 2.880 1.00 86.06 127 SER A C 1
ATOM 925 O O . SER A 1 127 ? -10.781 7.070 3.178 1.00 86.06 127 SER A O 1
ATOM 927 N N . TYR A 1 128 ? -8.970 5.961 2.437 1.00 83.56 128 TYR A N 1
ATOM 928 C CA . TYR A 1 128 ? -9.649 4.680 2.226 1.00 83.56 128 TYR A CA 1
ATOM 929 C C . TYR A 1 128 ? -10.299 4.157 3.509 1.00 83.56 128 TYR A C 1
ATOM 931 O O . TYR A 1 128 ? -11.488 3.844 3.518 1.00 83.56 128 TYR A O 1
ATOM 939 N N . LEU A 1 129 ? -9.552 4.104 4.613 1.00 78.62 129 LEU A N 1
ATOM 940 C CA . LEU A 1 129 ? -10.053 3.613 5.893 1.00 78.62 129 LEU A CA 1
ATOM 941 C C . LEU A 1 129 ? -11.106 4.557 6.495 1.00 78.62 129 LEU A C 1
ATOM 943 O O . LEU A 1 129 ? -12.095 4.101 7.069 1.00 78.62 129 LEU A O 1
ATOM 947 N N . THR A 1 130 ? -10.956 5.870 6.311 1.00 81.69 130 THR A N 1
ATOM 948 C CA . THR A 1 130 ? -11.982 6.850 6.700 1.00 81.69 130 THR A CA 1
ATOM 949 C C . THR A 1 130 ? -13.275 6.639 5.913 1.00 81.69 130 THR A C 1
ATOM 951 O O . THR A 1 130 ? -14.365 6.641 6.493 1.00 81.69 130 THR A O 1
ATOM 954 N N . LEU A 1 131 ? -13.174 6.407 4.601 1.00 81.62 131 LEU A N 1
ATOM 955 C CA . LEU A 1 131 ? -14.322 6.118 3.746 1.00 81.62 131 LEU A CA 1
ATOM 956 C C . LEU A 1 131 ? -14.973 4.785 4.125 1.00 81.62 131 LEU A C 1
ATOM 958 O O . LEU A 1 131 ? -16.197 4.696 4.218 1.00 81.62 131 LEU A O 1
ATOM 962 N N . LEU A 1 132 ? -14.157 3.769 4.409 1.00 75.56 132 LEU A N 1
ATOM 963 C CA . LEU A 1 132 ? -14.599 2.461 4.873 1.00 75.56 132 LEU A CA 1
ATOM 964 C C . LEU A 1 132 ? -15.397 2.576 6.178 1.00 75.56 132 LEU A C 1
ATOM 966 O O . LEU A 1 132 ? -16.458 1.962 6.292 1.00 75.56 132 LEU A O 1
ATOM 970 N N . LYS A 1 133 ? -14.939 3.411 7.121 1.00 72.25 133 LYS A N 1
ATOM 971 C CA . LYS A 1 133 ? -15.639 3.694 8.382 1.00 72.25 133 LYS A CA 1
ATOM 972 C C . LYS A 1 133 ? -16.960 4.444 8.170 1.00 72.25 133 LYS A C 1
ATOM 974 O O . LYS A 1 133 ? -17.926 4.155 8.867 1.00 72.25 133 LYS A O 1
ATOM 979 N N . ARG A 1 134 ? -17.017 5.398 7.232 1.00 77.06 134 ARG A N 1
ATOM 980 C CA . ARG A 1 134 ? -18.217 6.227 6.983 1.00 77.06 134 ARG A CA 1
ATOM 981 C C . ARG A 1 134 ? -19.287 5.534 6.138 1.00 77.06 134 ARG A C 1
ATOM 983 O O . ARG A 1 134 ? -20.469 5.692 6.410 1.00 77.06 134 ARG A O 1
ATOM 990 N N . ILE A 1 135 ? -18.881 4.825 5.087 1.00 76.06 135 ILE A N 1
ATOM 991 C CA . ILE A 1 135 ? -19.772 4.350 4.016 1.00 76.06 135 ILE A CA 1
ATOM 992 C C . ILE A 1 135 ? -19.912 2.809 4.032 1.00 76.06 135 ILE A C 1
ATOM 994 O O . ILE A 1 135 ? -20.847 2.253 3.450 1.00 76.06 135 ILE A O 1
ATOM 998 N N . GLY A 1 136 ? -19.027 2.108 4.750 1.00 67.25 136 GLY A N 1
ATOM 999 C CA . GLY A 1 136 ? -19.066 0.659 4.948 1.00 67.25 136 GLY A CA 1
ATOM 1000 C C . GLY A 1 136 ? -18.380 -0.154 3.841 1.00 67.25 136 GLY A C 1
ATOM 1001 O O . GLY A 1 136 ? -18.199 0.295 2.707 1.00 67.25 136 GLY A O 1
ATOM 1002 N N . ALA A 1 137 ? -18.019 -1.403 4.168 1.00 66.50 137 ALA A N 1
ATOM 1003 C CA . ALA A 1 137 ? -17.220 -2.293 3.312 1.00 66.50 137 ALA A CA 1
ATOM 1004 C C . ALA A 1 137 ? -17.855 -2.605 1.948 1.00 66.50 137 ALA A C 1
ATOM 1006 O O . ALA A 1 137 ? -17.144 -2.749 0.956 1.00 66.50 137 ALA A O 1
ATOM 1007 N N . ALA A 1 138 ? -19.189 -2.667 1.880 1.00 64.81 138 ALA A N 1
ATOM 1008 C CA . ALA A 1 138 ? -19.902 -2.968 0.641 1.00 64.81 138 ALA A CA 1
ATOM 1009 C C . ALA A 1 138 ? -19.707 -1.883 -0.431 1.00 64.81 138 ALA A C 1
ATOM 1011 O O . ALA A 1 138 ? -19.520 -2.205 -1.599 1.00 64.81 138 ALA A O 1
ATOM 1012 N N . ARG A 1 139 ? -19.719 -0.603 -0.038 1.00 68.06 139 ARG A N 1
ATOM 1013 C CA . ARG A 1 139 ? -19.521 0.525 -0.962 1.00 68.06 139 ARG A CA 1
ATOM 1014 C C . ARG A 1 139 ? -18.039 0.832 -1.185 1.00 68.06 139 ARG A C 1
ATOM 1016 O O . ARG A 1 139 ? -17.666 1.184 -2.296 1.00 68.06 139 ARG A O 1
ATOM 1023 N N . ALA A 1 140 ? -17.184 0.627 -0.181 1.00 68.56 140 ALA A N 1
ATOM 1024 C CA . ALA A 1 140 ? -15.733 0.766 -0.344 1.00 68.56 140 ALA A CA 1
ATOM 1025 C C . ALA A 1 140 ? -15.164 -0.185 -1.416 1.00 68.56 140 ALA A C 1
ATOM 1027 O O . ALA A 1 140 ? -14.208 0.163 -2.102 1.00 68.56 140 ALA A O 1
ATOM 1028 N N . GLY A 1 141 ? -15.796 -1.347 -1.626 1.00 68.19 141 GLY A N 1
ATOM 1029 C CA . GLY A 1 141 ? -15.426 -2.283 -2.690 1.00 68.19 141 GLY A CA 1
ATOM 1030 C C . GLY A 1 141 ? -15.479 -1.701 -4.110 1.00 68.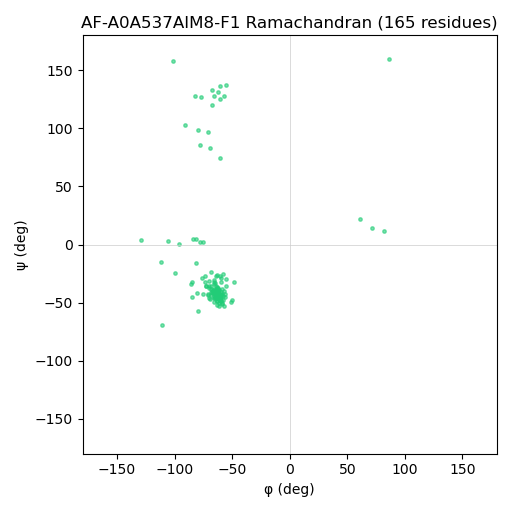19 141 GLY A C 1
ATOM 1031 O O . GLY A 1 141 ? -14.723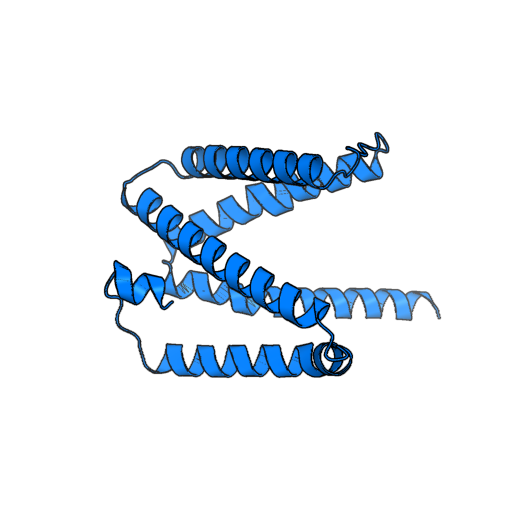 -2.159 -4.963 1.00 68.19 141 GLY A O 1
ATOM 1032 N N . TYR A 1 142 ? -16.292 -0.664 -4.370 1.00 73.31 142 TYR A N 1
ATOM 1033 C CA . TYR A 1 142 ? -16.339 -0.009 -5.687 1.00 73.31 142 TYR A CA 1
ATOM 1034 C C . TYR A 1 142 ? -15.014 0.655 -6.073 1.00 73.31 142 TYR A C 1
ATOM 1036 O O . TYR A 1 142 ? -14.706 0.744 -7.260 1.00 73.31 142 TYR A O 1
ATOM 1044 N N . ILE A 1 143 ? -14.199 1.055 -5.091 1.00 80.62 143 ILE A N 1
ATOM 1045 C CA . ILE A 1 143 ? -12.871 1.630 -5.339 1.00 80.62 143 ILE A CA 1
ATOM 1046 C C . ILE A 1 143 ? -12.014 0.657 -6.149 1.00 80.62 143 ILE A C 1
ATOM 1048 O O . ILE A 1 143 ? -11.357 1.078 -7.095 1.00 80.62 143 ILE A O 1
ATOM 1052 N N . GLY A 1 144 ? -12.084 -0.645 -5.851 1.00 74.88 144 GLY A N 1
ATOM 1053 C CA . GLY A 1 144 ? -11.310 -1.664 -6.565 1.00 74.88 144 GLY A CA 1
ATOM 1054 C C . GLY A 1 144 ? -11.615 -1.735 -8.065 1.00 74.88 144 GLY A C 1
ATOM 1055 O O . GLY A 1 144 ? -10.737 -2.092 -8.841 1.00 74.88 144 GLY A O 1
ATOM 1056 N N . VAL A 1 145 ? -12.826 -1.351 -8.483 1.00 76.50 145 VAL A N 1
ATOM 1057 C CA . VAL A 1 145 ? -13.214 -1.275 -9.903 1.00 76.50 145 VAL A CA 1
ATOM 1058 C C . VAL A 1 145 ? -12.821 0.069 -10.515 1.00 76.50 145 VAL A C 1
ATOM 1060 O O . VAL A 1 145 ? -12.455 0.131 -11.684 1.00 76.50 145 VAL A O 1
ATOM 1063 N N . MET A 1 146 ? -12.873 1.152 -9.737 1.00 80.75 146 MET A N 1
ATOM 1064 C CA . MET A 1 146 ? -12.527 2.492 -10.216 1.00 80.75 146 MET A CA 1
ATOM 1065 C C . MET A 1 146 ? -11.020 2.685 -10.410 1.00 80.75 146 MET A C 1
ATOM 1067 O O . MET A 1 146 ? -10.631 3.406 -11.322 1.00 80.75 146 MET A O 1
ATOM 1071 N N . VAL A 1 147 ? -10.167 2.038 -9.604 1.00 85.31 147 VAL A N 1
ATOM 1072 C CA . VAL A 1 147 ? -8.705 2.219 -9.687 1.00 85.31 147 VAL A CA 1
ATOM 1073 C C . VAL A 1 147 ? -8.145 1.903 -11.085 1.00 85.31 147 VAL A C 1
ATOM 1075 O O . VAL A 1 147 ? -7.496 2.786 -11.648 1.00 85.31 147 VAL A O 1
ATOM 1078 N N . PRO A 1 148 ? -8.406 0.729 -11.701 1.00 81.81 148 PRO A N 1
ATOM 1079 C CA . PRO A 1 148 ? -7.919 0.445 -13.053 1.00 81.81 148 PRO A CA 1
ATOM 1080 C C . PRO A 1 148 ? -8.488 1.403 -14.100 1.00 81.81 148 PRO A C 1
ATOM 1082 O O . PRO A 1 148 ? -7.770 1.831 -14.996 1.00 81.81 148 PRO A O 1
ATOM 1085 N N . VAL A 1 149 ? -9.766 1.771 -13.974 1.00 82.50 149 VAL A N 1
ATOM 1086 C CA . VAL A 1 149 ? -10.437 2.684 -14.909 1.00 82.50 149 VAL A CA 1
ATOM 1087 C C . VAL A 1 149 ? -9.753 4.051 -14.898 1.00 82.50 149 VAL A C 1
ATOM 1089 O O . VAL A 1 149 ? -9.357 4.545 -15.949 1.00 82.50 149 VAL A O 1
ATOM 1092 N N . VAL A 1 150 ? -9.543 4.634 -13.715 1.00 86.62 150 VAL A N 1
ATOM 1093 C CA . VAL A 1 150 ? -8.851 5.923 -13.567 1.00 86.62 150 VAL A CA 1
ATOM 1094 C C . VAL A 1 150 ? -7.406 5.832 -14.062 1.00 86.62 150 VAL A C 1
ATOM 1096 O O . VAL A 1 150 ? -6.944 6.745 -14.744 1.00 86.62 150 VAL A O 1
ATOM 1099 N N . ALA A 1 151 ? -6.706 4.728 -13.785 1.00 85.56 151 ALA A N 1
ATOM 1100 C CA . ALA A 1 151 ? -5.347 4.513 -14.279 1.00 85.56 151 ALA A CA 1
ATOM 1101 C C . ALA A 1 151 ? -5.284 4.496 -15.816 1.00 85.56 151 ALA A C 1
ATOM 1103 O O . ALA A 1 151 ? -4.421 5.153 -16.396 1.00 85.56 151 ALA A O 1
ATOM 1104 N N . LEU A 1 152 ? -6.223 3.811 -16.479 1.00 84.62 152 LEU A N 1
ATOM 1105 C CA . LEU A 1 152 ? -6.317 3.780 -17.942 1.00 84.62 152 LEU A CA 1
ATOM 1106 C C . LEU A 1 152 ? -6.649 5.158 -18.525 1.00 84.62 152 LEU A C 1
ATOM 1108 O O . LEU A 1 152 ? -6.031 5.562 -19.506 1.00 84.62 152 LEU A O 1
ATOM 1112 N N . PHE A 1 153 ? -7.566 5.907 -17.905 1.00 89.19 153 PHE A N 1
ATOM 1113 C CA . PHE A 1 153 ? -7.879 7.276 -18.326 1.00 89.19 153 PHE A CA 1
ATOM 1114 C C . PHE A 1 153 ? -6.662 8.199 -18.240 1.00 89.19 153 PHE A C 1
ATOM 1116 O O . PHE A 1 153 ? -6.369 8.915 -19.196 1.00 89.19 153 PHE A O 1
ATOM 1123 N N . LEU A 1 154 ? -5.932 8.164 -17.122 1.00 88.81 154 LEU A N 1
ATOM 1124 C CA . LEU A 1 154 ? -4.713 8.956 -16.951 1.00 88.81 154 LEU A CA 1
ATOM 1125 C C . LEU A 1 154 ? -3.626 8.530 -17.941 1.00 88.81 154 LEU A C 1
ATOM 1127 O O . LEU A 1 154 ? -2.976 9.389 -18.531 1.00 88.81 154 LEU A O 1
ATOM 1131 N N . SER A 1 155 ? -3.459 7.224 -18.164 1.00 85.62 155 SER A N 1
ATOM 1132 C CA . SER A 1 155 ? -2.507 6.695 -19.143 1.00 85.62 155 SER A CA 1
ATOM 1133 C C . SER A 1 155 ? -2.824 7.180 -20.560 1.00 85.62 155 SER A C 1
ATOM 1135 O O . SER A 1 155 ? -1.925 7.663 -21.245 1.00 85.62 155 SER A O 1
ATOM 1137 N N . ALA A 1 156 ? -4.093 7.135 -20.975 1.00 86.69 156 ALA A N 1
ATOM 1138 C CA . ALA A 1 156 ? -4.526 7.633 -22.277 1.00 86.69 156 ALA A CA 1
ATOM 1139 C C . ALA A 1 156 ? -4.338 9.154 -22.414 1.00 86.69 156 ALA A C 1
ATOM 1141 O O . ALA A 1 156 ? -3.889 9.626 -23.456 1.00 86.69 156 ALA A O 1
ATOM 1142 N N . ALA A 1 157 ? -4.635 9.921 -21.360 1.00 90.19 157 ALA A N 1
ATOM 1143 C CA . ALA A 1 157 ? -4.431 11.368 -21.349 1.00 90.19 157 ALA A CA 1
ATOM 1144 C C . ALA A 1 157 ? -2.946 11.741 -21.489 1.00 90.19 157 ALA A C 1
ATOM 1146 O O . ALA A 1 157 ? -2.604 12.621 -22.278 1.00 90.19 157 ALA A O 1
ATOM 1147 N N . PHE A 1 158 ? -2.057 11.047 -20.773 1.00 88.06 158 PHE A N 1
ATOM 1148 C CA . PHE A 1 158 ? -0.612 11.248 -20.893 1.00 88.06 158 PHE A CA 1
ATOM 1149 C C . PHE A 1 158 ? -0.084 10.873 -22.282 1.00 88.06 158 PHE A C 1
ATOM 1151 O O . PHE A 1 158 ? 0.696 11.636 -22.853 1.00 88.06 158 PHE A O 1
ATOM 1158 N N . ASP A 1 159 ? -0.524 9.744 -22.848 1.00 85.75 159 ASP A N 1
ATOM 1159 C CA . ASP A 1 159 ? -0.120 9.339 -24.202 1.00 85.75 159 ASP A CA 1
ATOM 1160 C C . ASP A 1 159 ? -0.583 10.363 -25.253 1.00 85.75 159 ASP A C 1
ATOM 1162 O O . ASP A 1 159 ? 0.173 10.723 -26.155 1.00 85.75 159 ASP A O 1
ATOM 1166 N N . LEU A 1 160 ? -1.792 10.918 -25.099 1.00 85.38 160 LEU A N 1
ATOM 1167 C CA . LEU A 1 160 ? -2.313 11.964 -25.981 1.00 85.38 160 LEU A CA 1
ATOM 1168 C C . LEU A 1 160 ? -1.471 13.249 -25.920 1.00 85.38 160 LEU A C 1
ATOM 1170 O O . LEU A 1 160 ? -1.141 13.817 -26.963 1.00 85.38 160 LEU A O 1
ATOM 1174 N N . ILE A 1 161 ? -1.079 13.690 -24.721 1.00 80.00 161 ILE A N 1
ATOM 1175 C CA . ILE A 1 161 ? -0.218 14.871 -24.536 1.00 80.00 161 ILE A CA 1
ATOM 1176 C C . ILE A 1 161 ? 1.147 14.647 -25.205 1.00 80.00 161 ILE A C 1
ATOM 1178 O O . ILE A 1 161 ? 1.629 15.513 -25.936 1.00 80.00 161 ILE A O 1
ATOM 1182 N N . LEU A 1 162 ? 1.742 13.464 -25.024 1.00 77.44 162 LEU A N 1
ATOM 1183 C CA . LEU A 1 162 ? 3.032 13.102 -25.620 1.00 77.44 162 LEU A CA 1
ATOM 1184 C C . LEU A 1 162 ? 2.986 13.008 -27.152 1.00 77.44 162 LEU A C 1
ATOM 1186 O O . LEU A 1 162 ? 3.970 13.344 -27.812 1.00 77.44 162 LEU A O 1
ATOM 1190 N N . ARG A 1 163 ? 1.863 12.564 -27.731 1.00 73.75 163 ARG A N 1
ATOM 1191 C CA . ARG A 1 163 ? 1.660 12.541 -29.190 1.00 73.75 163 ARG A CA 1
ATOM 1192 C C . ARG A 1 163 ? 1.447 13.936 -29.774 1.00 73.75 163 ARG A C 1
ATOM 1194 O O . ARG A 1 163 ? 1.926 14.199 -30.870 1.00 73.75 163 ARG A O 1
ATOM 1201 N N . THR A 1 164 ? 0.774 14.825 -29.046 1.00 67.12 164 THR A N 1
ATOM 1202 C CA . THR A 1 164 ? 0.468 16.187 -29.518 1.00 67.12 164 THR A CA 1
ATOM 1203 C C . THR A 1 164 ? 1.694 17.109 -29.462 1.00 67.12 164 THR A C 1
ATOM 1205 O O . THR A 1 164 ? 1.823 17.988 -30.298 1.00 67.12 164 THR A O 1
ATOM 1208 N N . GLY A 1 165 ? 2.637 16.881 -28.538 1.00 59.50 165 GLY A N 1
ATOM 1209 C CA . GLY A 1 165 ? 3.903 17.632 -28.458 1.00 59.50 165 GLY A CA 1
ATOM 1210 C C . GLY A 1 165 ? 5.014 17.172 -29.418 1.00 59.50 165 GLY A C 1
ATOM 1211 O O . GLY A 1 165 ? 6.137 17.659 -29.313 1.00 59.50 165 GLY A O 1
ATOM 1212 N N . ARG A 1 166 ? 4.739 16.204 -30.305 1.00 56.16 166 ARG A N 1
ATOM 1213 C CA . ARG A 1 166 ? 5.673 15.698 -31.333 1.00 56.16 166 ARG A CA 1
ATOM 1214 C C . ARG A 1 166 ? 5.338 16.162 -32.763 1.00 56.16 166 ARG A C 1
ATOM 1216 O O . ARG A 1 166 ? 6.021 15.725 -33.687 1.00 56.16 166 ARG A O 1
ATOM 1223 N N . ALA A 1 167 ? 4.318 17.003 -32.934 1.00 46.44 167 ALA A N 1
ATOM 1224 C CA . ALA A 1 167 ? 3.962 17.678 -34.187 1.00 46.44 167 ALA A CA 1
ATOM 1225 C C . ALA A 1 167 ? 4.311 19.168 -34.090 1.00 46.44 167 ALA A C 1
ATOM 1227 O O . ALA A 1 167 ? 4.705 19.734 -35.132 1.00 46.44 167 ALA A O 1
#

Radius of gyration: 19.5 Å; Cα contacts (8 Å, |Δi|>4): 43; chains: 1; bounding box: 49×41×53 Å

Secondary structure (DSSP, 8-state):
-HHHHHHH-----HHHHHHHHHHHHHHHHHHHHHHHHS---HHHHHHHHHHHHHHHHHHHHHHHHHHHHHTT--HHHHHHHHHHHHHHHHHHHHHHTT--------HHHHHHHHHIIIIIIIIHHHHHHHHHHHH-HHHHTTHHHHHHHHHHHHHHHHHHHHHHTT-

Solvent-accessible surface area (backbone atoms only — not comparable to full-atom values): 9596 Å² total; per-residue (Å²): 110,69,68,48,41,78,76,63,69,56,84,82,52,70,68,58,56,53,51,49,53,52,50,52,51,51,51,49,63,75,42,39,71,62,54,71,66,54,71,95,40,75,66,56,56,52,50,51,52,50,52,50,52,48,52,52,53,53,52,50,51,52,52,51,54,51,49,44,54,73,72,66,52,56,66,68,61,56,47,50,54,51,51,50,56,48,52,52,50,51,51,53,52,41,52,74,69,70,50,76,88,81,78,64,86,49,67,70,52,50,51,50,52,49,45,44,51,47,55,63,40,53,47,45,50,52,51,50,54,52,46,30,72,75,67,30,69,81,61,48,54,53,50,73,63,45,52,61,53,53,51,51,53,51,51,52,52,52,52,51,54,59,58,62,75,74,117

Mean predicted aligned error: 9.88 Å

Foldseek 3Di:
DVVCCVPPVDDDDVVNVVVVVVLVVVVCVVCVVVVVPPDPDPVVVVVVVVVVVVVVVVVVVVVVLVVCVVVVPPPVVVLVVVVVVVVVVVVVVCVVVVHDPPDDPDPVSVVVVCCCCVVVRVVVSVVLVVCCVVVHDVVSVVVVVVVVVVVVVVVVVVVVVVVVVVD

Sequence (167 aa):
MLGMRLFFGAPMTRRVALASLLGIGGIVVVFYPELARLQGSTETAKGAVFTMLSVLVASLGSIVAYRNQRAGVPLWQGMAWGMLYGALSALALGLASGKALSFDTTPAYVLSLAYLALLGSIAAFASYLTLLKRIGAARAGYIGVMVPVVALFLSAAFDLILRTGRA

pLDDT: mean 78.08, std 11.46, range [45.72, 93.75]